Protein AF-A0A920SPT6-F1 (afdb_monomer)

Mean predicted aligned error: 10.29 Å

Structure (mmCIF, N/CA/C/O backbone):
data_AF-A0A920SPT6-F1
#
_entry.id   AF-A0A920SPT6-F1
#
loop_
_atom_site.group_PDB
_atom_site.id
_atom_site.type_symbol
_atom_site.label_atom_id
_atom_site.label_alt_id
_atom_site.label_comp_id
_atom_site.label_asym_id
_atom_site.label_entity_id
_atom_site.label_seq_id
_atom_site.pdbx_PDB_ins_code
_atom_site.Cartn_x
_atom_site.Cartn_y
_atom_site.Cartn_z
_atom_site.occupancy
_atom_site.B_iso_or_equiv
_atom_site.auth_seq_id
_atom_site.auth_comp_id
_atom_site.auth_asym_id
_atom_site.auth_atom_id
_atom_site.pdbx_PDB_model_num
ATOM 1 N N . MET A 1 1 ? 16.582 21.299 -23.187 1.00 30.20 1 MET A N 1
ATOM 2 C CA . MET A 1 1 ? 15.966 20.535 -24.292 1.00 30.20 1 MET A CA 1
ATOM 3 C C . MET A 1 1 ? 15.247 19.310 -23.716 1.00 30.20 1 MET A C 1
ATOM 5 O O . MET A 1 1 ? 15.747 18.209 -23.815 1.00 30.20 1 MET A O 1
ATOM 9 N N . VAL A 1 2 ? 14.111 19.518 -23.039 1.00 31.28 2 VAL A N 1
ATOM 10 C CA . VAL A 1 2 ? 13.090 18.508 -22.687 1.00 31.28 2 VAL A CA 1
ATOM 11 C C . VAL A 1 2 ? 11.796 19.313 -22.675 1.00 31.28 2 VAL A C 1
ATOM 13 O O . VAL A 1 2 ? 11.526 20.067 -21.745 1.00 31.28 2 VAL A O 1
ATOM 16 N N . ARG A 1 3 ? 11.047 19.288 -23.771 1.00 34.62 3 ARG A N 1
ATOM 17 C CA . ARG A 1 3 ? 9.643 19.686 -23.749 1.00 34.62 3 ARG A CA 1
ATOM 18 C C . ARG A 1 3 ? 8.862 18.619 -24.498 1.00 34.62 3 ARG A C 1
ATOM 20 O O . ARG A 1 3 ? 9.219 18.274 -25.615 1.00 34.62 3 ARG A O 1
ATOM 27 N N . SER A 1 4 ? 7.765 18.218 -23.863 1.00 43.84 4 SER A N 1
ATOM 28 C CA . SER A 1 4 ? 6.588 17.581 -24.452 1.00 43.84 4 SER A CA 1
ATOM 29 C C . SER A 1 4 ? 6.610 16.063 -24.689 1.00 43.84 4 SER A C 1
ATOM 31 O O . SER A 1 4 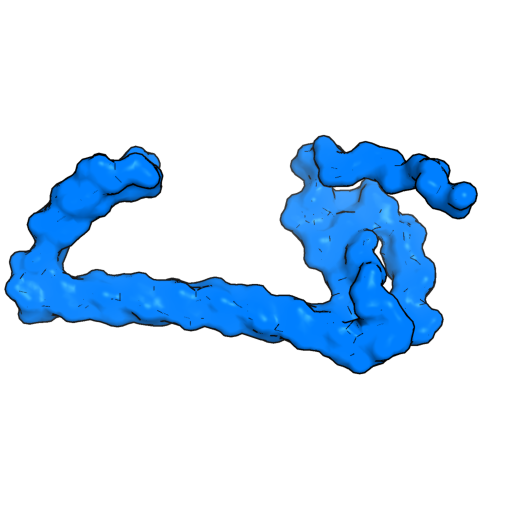? 7.089 15.573 -25.702 1.00 43.84 4 SER A O 1
ATOM 33 N N . SER A 1 5 ? 5.957 15.346 -23.774 1.00 39.41 5 SER A N 1
ATOM 34 C CA . SER A 1 5 ? 5.036 14.240 -24.080 1.00 39.41 5 SER A CA 1
ATOM 35 C C . SER A 1 5 ? 3.986 14.217 -22.954 1.00 39.41 5 SER A C 1
ATOM 37 O O . SER A 1 5 ? 4.214 13.755 -21.836 1.00 39.41 5 SER A O 1
ATOM 39 N N . ALA A 1 6 ? 3.029 15.133 -23.070 1.00 40.47 6 ALA A N 1
ATOM 40 C CA . ALA A 1 6 ? 1.712 14.852 -23.636 1.00 40.47 6 ALA A CA 1
ATOM 41 C C . ALA A 1 6 ? 0.785 14.284 -22.549 1.00 40.47 6 ALA A C 1
ATOM 43 O O . ALA A 1 6 ? 0.951 13.164 -22.088 1.00 40.47 6 ALA A O 1
ATOM 44 N N . ASP A 1 7 ? -0.130 15.147 -22.107 1.00 42.25 7 ASP A N 1
ATOM 45 C CA . ASP A 1 7 ? -1.463 14.773 -21.633 1.00 42.25 7 ASP A CA 1
ATOM 46 C C . ASP A 1 7 ? -1.560 13.731 -20.503 1.00 42.25 7 ASP A C 1
ATOM 48 O O . ASP A 1 7 ? -2.093 12.648 -20.668 1.00 42.25 7 ASP A O 1
ATOM 52 N N . ARG A 1 8 ? -1.062 14.048 -19.303 1.00 47.53 8 ARG A N 1
ATOM 53 C CA . ARG A 1 8 ? -1.047 13.097 -18.168 1.00 47.53 8 ARG A CA 1
ATOM 54 C C . ARG A 1 8 ? -2.341 13.096 -17.328 1.00 47.53 8 ARG A C 1
ATOM 56 O O . ARG A 1 8 ? -2.286 12.892 -16.113 1.00 47.53 8 ARG A O 1
ATOM 63 N N . ARG A 1 9 ? -3.476 13.425 -17.957 1.00 44.97 9 ARG A N 1
ATOM 64 C CA . ARG A 1 9 ? -4.838 13.447 -17.382 1.00 44.97 9 ARG A CA 1
ATOM 65 C C . ARG A 1 9 ? -5.865 12.903 -18.383 1.00 44.97 9 ARG A C 1
ATOM 67 O O . ARG A 1 9 ? -6.979 13.406 -18.478 1.00 44.97 9 ARG A O 1
ATOM 74 N N . ASP A 1 10 ? -5.505 11.861 -19.109 1.00 45.34 10 ASP A N 1
ATOM 75 C CA . ASP A 1 10 ? -6.459 11.004 -19.791 1.00 45.34 10 ASP A CA 1
ATOM 76 C C . ASP A 1 10 ? -7.291 10.234 -18.735 1.00 45.34 10 ASP A C 1
ATOM 78 O O . ASP A 1 10 ? -6.734 9.515 -17.899 1.00 45.34 10 ASP A O 1
ATOM 82 N N . PRO A 1 11 ? -8.634 10.359 -18.723 1.00 51.34 11 PRO A N 1
ATOM 83 C CA . PRO A 1 11 ? -9.501 9.776 -17.689 1.00 51.34 11 PRO A CA 1
ATOM 84 C C . PRO A 1 11 ? -9.535 8.233 -17.684 1.00 51.34 11 PRO A C 1
ATOM 86 O O . PRO A 1 11 ? -10.191 7.632 -16.834 1.00 51.34 11 PRO A O 1
ATOM 89 N N . VAL A 1 12 ? -8.826 7.579 -18.612 1.00 52.41 12 VAL A N 1
ATOM 90 C CA . VAL A 1 12 ? -8.800 6.119 -18.795 1.00 52.41 12 VAL A CA 1
ATOM 91 C C . VAL A 1 12 ? -7.608 5.448 -18.094 1.00 52.41 12 VAL A C 1
ATOM 93 O O . VAL A 1 12 ? -7.715 4.280 -17.710 1.00 52.41 12 VAL A O 1
ATOM 96 N N . CYS A 1 13 ? -6.494 6.147 -17.838 1.00 52.59 13 CYS A N 1
ATOM 97 C CA . CYS A 1 13 ? -5.313 5.551 -17.196 1.00 52.59 13 CYS A CA 1
ATOM 98 C C . CYS A 1 13 ? -5.455 5.441 -15.667 1.00 52.59 13 CYS A C 1
ATOM 100 O O . CYS A 1 13 ? -4.750 6.078 -14.886 1.00 52.59 13 CYS A O 1
ATOM 102 N N . ARG A 1 14 ? -6.361 4.567 -15.212 1.00 59.66 14 ARG A N 1
ATOM 103 C CA . ARG A 1 14 ? -6.636 4.331 -13.782 1.00 59.66 14 ARG A CA 1
ATOM 104 C C . ARG A 1 14 ? -5.505 3.594 -13.050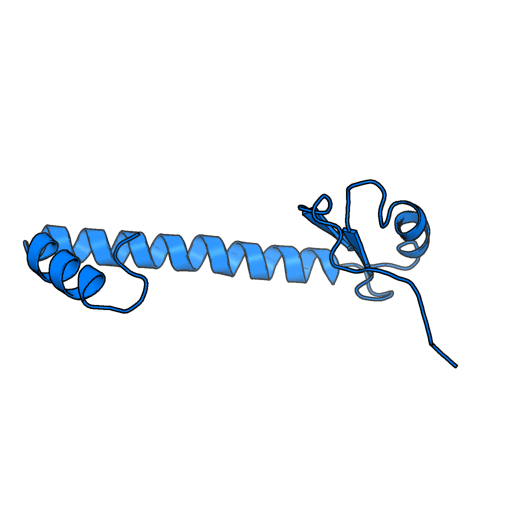 1.00 59.66 14 ARG A C 1
ATOM 106 O O . ARG A 1 14 ? -5.468 3.600 -11.823 1.00 59.66 14 ARG A O 1
ATOM 113 N N . ARG A 1 15 ? -4.596 2.924 -13.771 1.00 70.81 15 ARG A N 1
ATOM 114 C CA . ARG A 1 15 ? -3.524 2.104 -13.180 1.00 70.81 15 ARG A CA 1
ATOM 115 C C . ARG A 1 15 ? -2.141 2.587 -13.600 1.00 70.81 15 ARG A C 1
ATOM 117 O O . ARG A 1 15 ? -1.803 2.569 -14.780 1.00 70.81 15 ARG A O 1
ATOM 124 N N . ALA A 1 16 ? -1.340 2.965 -12.604 1.00 80.56 16 ALA A N 1
ATOM 125 C CA . ALA A 1 16 ? 0.066 3.304 -12.777 1.00 80.56 16 ALA A CA 1
ATOM 126 C C . ALA A 1 16 ? 0.950 2.059 -12.610 1.00 80.56 16 ALA A C 1
ATOM 128 O O . ALA A 1 16 ? 0.870 1.356 -11.602 1.00 80.56 16 ALA A O 1
ATOM 129 N N . PHE A 1 17 ? 1.817 1.814 -13.586 1.00 84.25 17 PHE A N 1
ATOM 130 C CA . PHE A 1 17 ? 2.824 0.765 -13.584 1.00 84.25 17 PHE A CA 1
ATOM 131 C C . PHE A 1 17 ? 4.201 1.386 -13.378 1.00 84.25 17 PHE A C 1
ATOM 133 O O . PHE A 1 17 ? 4.691 2.138 -14.217 1.00 84.25 17 PHE A O 1
ATOM 140 N N . TYR A 1 18 ? 4.832 1.079 -12.251 1.00 86.88 18 TYR A N 1
ATOM 141 C CA . TYR A 1 18 ? 6.187 1.536 -11.965 1.00 86.88 18 TYR A CA 1
ATOM 142 C C . TYR A 1 18 ? 7.188 0.504 -12.478 1.00 86.88 18 TYR A C 1
ATOM 144 O O . TYR A 1 18 ? 7.080 -0.677 -12.149 1.00 86.88 18 TYR A O 1
ATOM 152 N N . VAL A 1 19 ? 8.166 0.944 -13.265 1.00 86.38 19 VAL A N 1
ATOM 153 C CA . VAL A 1 19 ? 9.213 0.087 -13.840 1.00 86.38 19 VAL A CA 1
ATOM 154 C C . VAL A 1 19 ? 10.594 0.615 -13.459 1.00 86.38 19 VAL A C 1
ATOM 156 O O . VAL A 1 19 ? 10.797 1.821 -13.323 1.00 86.38 19 VAL A O 1
ATOM 159 N N . SER A 1 20 ? 11.547 -0.285 -13.231 1.00 85.75 20 SER A N 1
ATOM 160 C CA . SER A 1 20 ? 12.930 0.053 -12.872 1.00 85.75 20 SER A CA 1
ATOM 161 C C . SER A 1 20 ? 13.883 -1.012 -13.401 1.00 85.75 20 SER A C 1
ATOM 163 O O . SER A 1 20 ? 13.524 -2.189 -13.354 1.00 85.75 20 SER A O 1
ATOM 165 N N . GLY A 1 21 ? 15.079 -0.621 -13.832 1.00 84.75 21 GLY A N 1
ATOM 166 C CA . GLY A 1 21 ? 16.079 -1.529 -14.406 1.00 84.75 21 GLY A CA 1
ATOM 167 C C . GLY A 1 21 ? 16.515 -1.117 -15.814 1.00 84.75 21 GLY A C 1
ATOM 168 O O . GLY A 1 21 ? 15.820 -0.353 -16.476 1.00 84.75 21 GLY A O 1
ATOM 169 N N . ILE A 1 22 ? 17.616 -1.698 -16.294 1.00 79.50 22 ILE A N 1
ATOM 170 C CA . ILE A 1 22 ? 18.223 -1.411 -17.612 1.00 79.50 22 ILE A CA 1
ATOM 171 C C . ILE A 1 22 ? 17.299 -1.668 -18.815 1.00 79.50 22 ILE A C 1
ATOM 173 O O . ILE A 1 22 ? 17.483 -1.120 -19.898 1.00 79.50 22 ILE A O 1
ATOM 177 N N . HIS A 1 23 ? 16.273 -2.502 -18.631 1.00 79.94 23 HIS A N 1
ATOM 178 C CA . HIS A 1 23 ? 15.279 -2.825 -19.656 1.00 79.94 23 HIS A CA 1
ATOM 179 C C . HIS A 1 23 ? 13.956 -2.065 -19.467 1.00 79.94 23 HIS A C 1
ATOM 181 O O . HIS A 1 23 ? 12.984 -2.342 -20.168 1.00 79.94 23 HIS A O 1
ATOM 187 N N . ALA A 1 24 ? 13.887 -1.094 -18.545 1.00 77.94 24 ALA A N 1
ATOM 188 C CA . ALA A 1 24 ? 12.671 -0.319 -18.280 1.00 77.94 24 ALA A CA 1
ATOM 189 C C . ALA A 1 24 ? 12.175 0.454 -19.516 1.00 77.94 24 ALA A C 1
ATOM 191 O O . ALA A 1 24 ? 10.974 0.676 -19.662 1.00 77.94 24 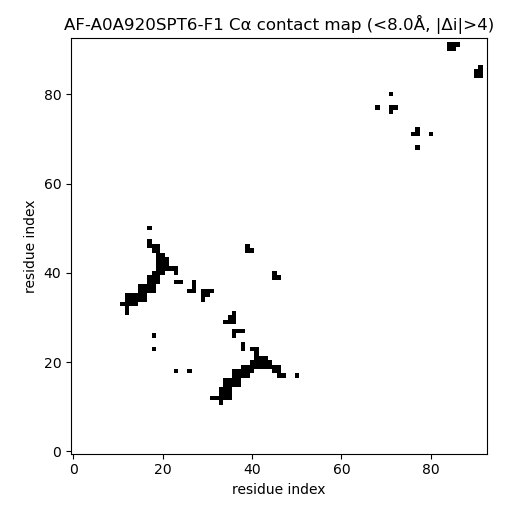ALA A O 1
ATOM 192 N N . GLN A 1 25 ? 13.082 0.792 -20.437 1.00 77.44 25 GLN A N 1
ATOM 193 C CA . GLN A 1 25 ? 12.771 1.475 -21.695 1.00 77.44 25 GLN A CA 1
ATOM 194 C C . GLN A 1 25 ? 11.844 0.659 -22.613 1.00 77.44 25 GLN A C 1
ATOM 196 O O . GLN A 1 25 ? 11.030 1.233 -23.332 1.00 77.44 25 GLN A O 1
ATOM 201 N N . ALA A 1 26 ? 11.894 -0.678 -22.550 1.00 82.38 26 ALA A N 1
ATOM 202 C CA . ALA A 1 26 ? 11.044 -1.550 -23.364 1.00 82.38 26 ALA A CA 1
ATOM 203 C C . ALA A 1 26 ? 9.552 -1.485 -22.978 1.00 82.38 26 ALA A C 1
ATOM 205 O O . ALA A 1 26 ? 8.695 -1.864 -23.771 1.00 82.38 26 ALA A O 1
ATOM 206 N N . MET A 1 27 ? 9.233 -0.996 -21.772 1.00 80.19 27 MET A N 1
ATOM 207 C CA . MET A 1 27 ? 7.862 -0.868 -21.258 1.00 80.19 27 MET A CA 1
ATOM 208 C C . MET A 1 27 ? 7.218 0.494 -21.565 1.00 80.19 27 MET A C 1
ATOM 210 O O . MET A 1 27 ? 5.998 0.610 -21.506 1.00 80.19 27 MET A O 1
ATOM 214 N N . LEU A 1 28 ? 7.996 1.523 -21.916 1.00 79.44 28 LEU A N 1
ATOM 215 C CA . LEU A 1 28 ? 7.477 2.864 -22.230 1.00 79.44 28 LEU A CA 1
ATOM 216 C C . LEU A 1 28 ? 6.526 2.926 -23.440 1.00 79.44 28 LEU A C 1
ATOM 218 O O . LEU A 1 28 ? 5.587 3.713 -23.381 1.00 79.44 28 LEU A O 1
ATOM 222 N N . PRO A 1 29 ? 6.668 2.108 -24.504 1.00 83.50 29 PRO A N 1
ATOM 223 C CA . PRO A 1 29 ? 5.712 2.096 -25.620 1.00 83.50 29 PRO A CA 1
ATOM 224 C C . PRO A 1 29 ? 4.287 1.636 -25.254 1.00 83.50 29 PRO A C 1
ATOM 226 O O . PRO A 1 29 ? 3.395 1.643 -26.109 1.00 83.50 29 PRO A O 1
ATOM 229 N N . LEU A 1 30 ? 4.080 1.164 -24.019 1.00 80.12 30 LEU A N 1
ATOM 230 C CA . LEU A 1 30 ? 2.772 0.804 -23.469 1.00 80.12 30 LEU A CA 1
ATOM 231 C C . LEU A 1 30 ? 2.118 1.965 -22.702 1.00 80.12 30 LEU A C 1
ATOM 233 O O . LEU A 1 30 ? 0.934 1.869 -22.378 1.00 80.12 30 LEU A O 1
ATOM 237 N N . ASP A 1 31 ? 2.859 3.047 -22.436 1.00 79.69 31 ASP A N 1
ATOM 238 C CA . ASP A 1 31 ? 2.330 4.260 -21.810 1.00 79.69 31 ASP A CA 1
ATOM 239 C C . ASP A 1 31 ? 1.234 4.870 -22.700 1.00 79.69 31 ASP A C 1
ATOM 241 O O . ASP A 1 31 ? 1.416 5.029 -23.908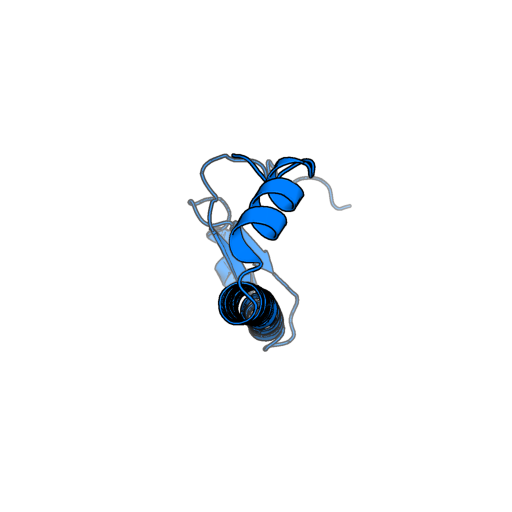 1.00 79.69 31 ASP A O 1
ATOM 245 N N . GLY A 1 32 ? 0.065 5.150 -22.121 1.00 74.50 32 GLY A N 1
ATOM 246 C CA . GLY A 1 32 ? -1.088 5.705 -22.845 1.00 74.50 32 GLY A CA 1
ATOM 247 C C . GLY A 1 32 ? -1.982 4.675 -23.552 1.00 74.50 32 GLY A C 1
ATOM 248 O O . GLY A 1 32 ? -2.990 5.048 -24.146 1.00 74.50 32 GLY A O 1
ATOM 249 N N . LYS A 1 33 ? -1.694 3.368 -23.451 1.00 80.38 33 LYS A N 1
ATOM 250 C CA . LYS A 1 33 ? -2.572 2.286 -23.962 1.00 80.38 33 LYS A CA 1
ATOM 251 C C . LYS A 1 33 ? -3.540 1.748 -22.896 1.00 80.38 33 LYS A C 1
ATOM 253 O O . LYS A 1 33 ? -3.818 0.552 -22.844 1.00 80.38 33 LYS A O 1
ATOM 258 N N . GLY A 1 34 ? -4.018 2.621 -22.007 1.00 78.50 34 GLY A N 1
ATOM 259 C CA . GLY A 1 34 ? -4.852 2.266 -20.846 1.00 78.50 34 GLY A CA 1
ATOM 260 C C . GLY A 1 34 ? -4.069 1.898 -19.577 1.00 78.50 34 GLY A C 1
ATOM 261 O O . GLY A 1 34 ? -4.663 1.545 -18.556 1.00 78.50 34 GLY A O 1
ATOM 262 N N . ILE A 1 35 ? -2.738 1.992 -19.622 1.00 79.44 35 ILE A N 1
ATOM 263 C CA . ILE A 1 35 ? -1.839 1.862 -18.473 1.00 79.44 35 ILE A CA 1
ATOM 264 C C . ILE A 1 35 ? -0.864 3.040 -18.519 1.00 79.44 35 ILE A C 1
ATOM 266 O O . ILE A 1 35 ? -0.306 3.336 -19.574 1.00 79.44 35 ILE A O 1
ATOM 270 N N . ALA A 1 36 ? -0.644 3.687 -17.375 1.00 83.25 36 ALA A N 1
ATOM 271 C CA . ALA A 1 36 ? 0.360 4.737 -17.247 1.00 83.25 36 ALA A CA 1
ATOM 272 C C . ALA A 1 36 ? 1.683 4.125 -16.775 1.00 83.25 36 ALA A C 1
ATOM 274 O O . ALA A 1 36 ? 1.758 3.633 -15.647 1.00 83.25 36 ALA A O 1
ATOM 275 N N . VAL A 1 37 ? 2.732 4.154 -17.593 1.00 84.50 37 VAL A N 1
ATOM 276 C CA . VAL A 1 37 ? 4.040 3.567 -17.266 1.00 84.50 37 VAL A CA 1
ATOM 277 C C . VAL A 1 37 ? 4.986 4.652 -16.751 1.00 84.50 37 VAL A C 1
ATOM 279 O O . VAL A 1 37 ? 5.253 5.649 -17.413 1.00 84.50 37 VAL A O 1
ATOM 282 N N . LYS A 1 38 ? 5.521 4.463 -15.541 1.00 84.44 38 LYS A N 1
ATOM 283 C CA . LYS A 1 38 ? 6.445 5.393 -14.878 1.00 84.44 38 LYS A CA 1
ATOM 284 C C . LYS A 1 38 ? 7.785 4.713 -14.612 1.00 84.44 38 LYS A C 1
ATOM 286 O O . LYS A 1 38 ? 7.879 3.824 -13.764 1.00 84.44 38 LYS A O 1
ATOM 291 N N . SER A 1 39 ? 8.836 5.157 -15.295 1.00 84.31 39 SER A N 1
ATOM 292 C CA . SER A 1 39 ? 10.203 4.690 -15.048 1.00 84.31 39 SER A CA 1
ATOM 293 C C . SER A 1 39 ? 10.809 5.365 -13.813 1.00 84.31 39 SER A C 1
ATOM 295 O O . SER A 1 39 ? 10.883 6.591 -13.747 1.00 84.31 39 SER A O 1
ATOM 297 N N . LEU A 1 40 ? 11.290 4.572 -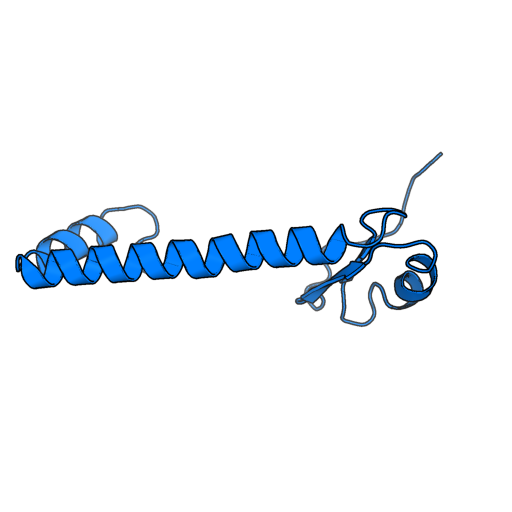12.855 1.00 84.00 40 LEU A N 1
ATOM 298 C CA . LEU A 1 40 ? 11.955 5.029 -11.625 1.00 84.00 40 LEU A CA 1
ATOM 299 C C . LEU A 1 40 ? 13.486 4.878 -11.692 1.00 84.00 40 LEU A C 1
ATOM 301 O O . LEU A 1 40 ? 14.149 4.765 -10.663 1.00 84.00 40 LEU A O 1
ATOM 305 N N . GLY A 1 41 ? 14.045 4.892 -12.902 1.00 83.19 41 GLY A N 1
ATOM 306 C CA . GLY A 1 41 ? 15.481 4.808 -13.171 1.00 83.19 41 GLY A CA 1
ATOM 307 C C . GLY A 1 41 ? 16.019 3.387 -13.368 1.00 83.19 41 GLY A C 1
ATOM 308 O O . GLY A 1 41 ? 15.283 2.399 -13.346 1.00 83.19 41 GLY A O 1
ATOM 309 N N . GLU A 1 42 ? 17.337 3.312 -13.546 1.00 79.25 42 GLU A N 1
ATOM 310 C CA . GLU A 1 42 ? 18.056 2.121 -14.027 1.00 79.25 42 GLU A CA 1
ATOM 311 C C . GLU A 1 42 ? 18.349 1.075 -12.935 1.00 79.25 42 GLU A C 1
ATOM 313 O O . GLU A 1 42 ? 18.709 -0.059 -13.236 1.00 79.25 42 GLU A O 1
ATOM 318 N N . THR A 1 43 ? 18.186 1.422 -11.654 1.00 84.88 43 THR A N 1
ATOM 319 C CA . THR A 1 43 ? 18.440 0.495 -10.540 1.00 84.88 43 THR A CA 1
ATOM 320 C C . THR A 1 43 ? 17.258 -0.448 -10.334 1.00 84.88 43 THR A C 1
ATOM 322 O O . THR A 1 43 ? 16.168 -0.025 -9.934 1.00 84.88 43 THR A O 1
ATOM 325 N N . THR A 1 44 ? 17.485 -1.742 -10.551 1.00 82.50 44 THR A N 1
ATOM 326 C CA . THR A 1 44 ? 16.511 -2.797 -10.253 1.00 82.50 44 THR A CA 1
ATOM 327 C C . THR A 1 44 ? 16.098 -2.754 -8.780 1.00 82.50 44 THR A C 1
ATOM 329 O O . THR A 1 44 ? 16.930 -2.589 -7.893 1.00 82.50 44 THR A O 1
ATOM 332 N N . GLY A 1 45 ? 14.799 -2.894 -8.511 1.00 83.44 45 GLY A N 1
ATOM 333 C CA . GLY A 1 45 ? 14.251 -2.930 -7.152 1.00 83.44 45 GLY A CA 1
ATOM 334 C C . GLY A 1 45 ? 13.611 -1.620 -6.680 1.00 83.44 45 GLY A C 1
ATOM 335 O O . GLY A 1 45 ? 12.829 -1.632 -5.729 1.00 83.44 45 GLY A O 1
ATOM 336 N N . ARG A 1 46 ? 13.839 -0.493 -7.369 1.00 85.81 46 ARG A N 1
ATOM 337 C CA . ARG A 1 46 ? 13.201 0.791 -7.013 1.00 85.81 46 ARG A CA 1
ATOM 338 C C . ARG A 1 46 ? 11.684 0.756 -7.187 1.00 85.81 46 ARG A C 1
ATOM 340 O O . ARG A 1 46 ? 10.955 1.236 -6.321 1.00 85.81 46 ARG A O 1
ATOM 347 N N . ALA A 1 47 ? 11.201 0.145 -8.268 1.00 86.81 47 ALA A N 1
ATOM 348 C CA . ALA A 1 47 ? 9.767 -0.003 -8.506 1.00 86.81 47 ALA A CA 1
ATOM 349 C C . ALA A 1 47 ? 9.084 -0.904 -7.469 1.00 86.81 47 ALA A C 1
ATOM 351 O O . ALA A 1 47 ? 8.028 -0.550 -6.942 1.00 86.81 47 ALA A O 1
ATOM 352 N N . SER A 1 48 ? 9.701 -2.036 -7.121 1.00 87.12 48 SER A N 1
ATOM 353 C CA . SER A 1 48 ? 9.187 -2.913 -6.064 1.00 87.12 48 SER A CA 1
ATOM 354 C C . SER A 1 48 ? 9.252 -2.259 -4.686 1.00 87.12 48 SER A C 1
ATOM 356 O O . SER A 1 48 ? 8.345 -2.473 -3.889 1.00 87.12 48 SER A O 1
ATOM 358 N N . GLY A 1 49 ? 10.264 -1.428 -4.421 1.00 89.94 49 GLY A N 1
ATOM 359 C CA . GLY A 1 49 ? 10.369 -0.646 -3.190 1.00 89.94 49 GLY A CA 1
ATOM 360 C C . GLY A 1 49 ? 9.187 0.306 -3.015 1.00 89.94 49 GLY A C 1
ATOM 361 O O . GLY A 1 49 ? 8.487 0.224 -2.011 1.00 89.94 49 GLY A O 1
ATOM 36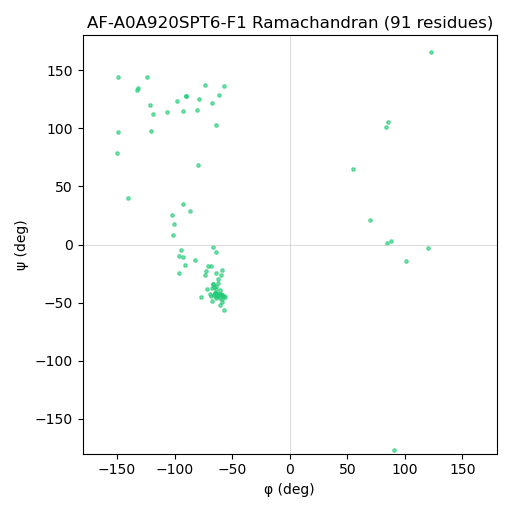2 N N . ILE A 1 50 ? 8.878 1.129 -4.026 1.00 88.94 50 ILE A N 1
ATOM 363 C CA . ILE A 1 50 ? 7.709 2.027 -3.968 1.00 88.94 50 ILE A CA 1
ATOM 364 C C . ILE A 1 50 ? 6.404 1.241 -3.823 1.00 88.94 50 ILE A C 1
ATOM 366 O O . ILE A 1 50 ? 5.557 1.604 -3.005 1.00 88.94 50 ILE A O 1
ATOM 370 N N . LYS A 1 51 ? 6.248 0.140 -4.568 1.00 89.12 51 LYS A N 1
ATOM 371 C CA . LYS A 1 51 ? 5.089 -0.749 -4.418 1.00 89.12 51 LYS A CA 1
ATOM 372 C C . LYS A 1 51 ? 4.960 -1.250 -2.976 1.00 89.12 51 LYS A C 1
ATOM 374 O O . LYS A 1 51 ? 3.856 -1.246 -2.437 1.00 89.12 51 LYS A O 1
ATOM 379 N N . MET A 1 52 ? 6.062 -1.677 -2.358 1.00 94.12 52 MET A N 1
ATOM 380 C CA . MET A 1 52 ? 6.065 -2.142 -0.973 1.00 94.12 52 MET A CA 1
ATOM 381 C C . MET A 1 52 ? 5.687 -1.010 -0.012 1.00 94.12 52 MET A C 1
ATOM 383 O O . MET A 1 52 ? 4.809 -1.216 0.818 1.00 94.12 52 MET A O 1
ATOM 387 N N . CYS A 1 53 ? 6.259 0.188 -0.156 1.00 91.50 53 CYS A N 1
ATOM 388 C CA . CYS A 1 53 ? 5.927 1.340 0.688 1.00 91.50 53 CYS A CA 1
ATOM 389 C C . CYS A 1 53 ? 4.441 1.712 0.604 1.00 91.50 53 CYS A C 1
ATOM 391 O O . CYS A 1 53 ? 3.803 1.930 1.630 1.00 91.50 53 CYS A O 1
ATOM 393 N N . TYR A 1 54 ? 3.860 1.731 -0.598 1.00 90.06 54 TYR A N 1
ATOM 394 C CA . TYR A 1 54 ? 2.434 2.024 -0.766 1.00 90.06 54 TYR A CA 1
ATOM 395 C C . TYR A 1 54 ? 1.540 0.923 -0.175 1.00 90.06 54 TYR A C 1
ATOM 397 O O . TYR A 1 54 ? 0.503 1.202 0.433 1.00 90.06 54 TYR A O 1
ATOM 405 N N . ALA A 1 55 ? 1.962 -0.338 -0.307 1.00 90.56 55 ALA A N 1
ATOM 406 C CA . ALA A 1 55 ? 1.276 -1.461 0.319 1.00 90.56 55 ALA A CA 1
ATOM 407 C C . ALA A 1 55 ? 1.345 -1.384 1.851 1.00 90.56 55 ALA A C 1
ATOM 409 O O . ALA A 1 55 ? 0.340 -1.638 2.509 1.00 90.56 55 ALA A O 1
ATOM 410 N N . ALA A 1 56 ? 2.500 -1.017 2.411 1.00 94.12 56 ALA A N 1
ATOM 411 C CA . ALA A 1 56 ? 2.683 -0.815 3.843 1.00 94.12 56 ALA A CA 1
ATOM 412 C C . ALA A 1 56 ? 1.804 0.327 4.358 1.00 94.12 56 ALA A C 1
ATOM 414 O O . ALA A 1 56 ? 1.129 0.148 5.365 1.00 94.12 56 ALA A O 1
ATOM 415 N N . LEU A 1 57 ? 1.742 1.449 3.631 1.00 93.25 57 LEU A N 1
ATOM 416 C CA . LEU A 1 57 ? 0.864 2.568 3.965 1.00 93.25 57 LEU A CA 1
ATOM 417 C C . LEU A 1 57 ? -0.593 2.110 4.042 1.00 93.25 57 LEU A C 1
ATOM 419 O O . LEU A 1 57 ? -1.210 2.244 5.086 1.00 93.25 57 LEU A O 1
ATOM 423 N N . THR A 1 58 ? -1.112 1.508 2.970 1.00 90.38 58 THR A N 1
ATOM 424 C CA . THR A 1 58 ? -2.531 1.124 2.897 1.00 90.38 58 THR A CA 1
ATOM 425 C C . THR A 1 58 ? -2.888 0.068 3.943 1.00 90.38 58 THR A C 1
ATOM 427 O O . THR A 1 58 ? -3.904 0.172 4.618 1.00 90.38 58 THR A O 1
ATOM 430 N N . LYS A 1 59 ? -2.046 -0.958 4.116 1.00 91.25 59 LYS A N 1
ATOM 431 C CA .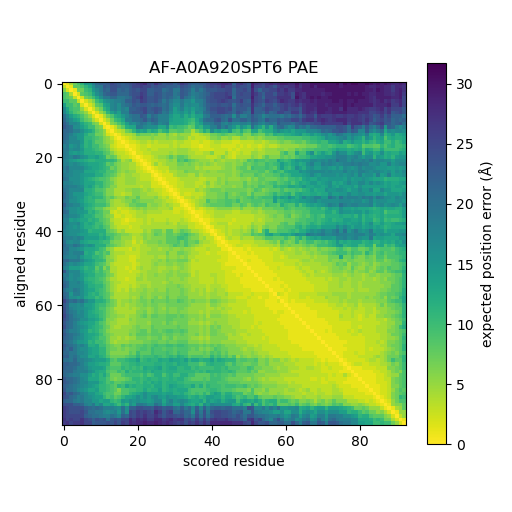 LYS A 1 59 ? -2.315 -2.027 5.089 1.00 91.25 59 LYS A CA 1
ATOM 432 C C . LYS A 1 59 ? -2.147 -1.544 6.529 1.00 91.25 59 LYS A C 1
ATOM 434 O O . LYS A 1 59 ? -2.928 -1.932 7.395 1.00 91.25 59 LYS A O 1
ATOM 439 N N . GLY A 1 60 ? -1.147 -0.703 6.784 1.00 93.25 60 GLY A N 1
ATOM 440 C CA . GLY A 1 60 ? -0.874 -0.142 8.103 1.00 93.25 60 GLY A CA 1
ATOM 441 C C . GLY A 1 60 ? -1.975 0.810 8.554 1.00 93.25 60 GLY A C 1
ATOM 442 O O . GLY A 1 60 ? -2.502 0.643 9.651 1.00 93.25 60 GLY A O 1
ATOM 443 N N . THR A 1 61 ? -2.388 1.751 7.700 1.00 94.31 61 THR A N 1
ATOM 444 C CA . THR A 1 61 ? -3.459 2.699 8.039 1.00 94.31 61 THR A CA 1
ATOM 445 C C . THR A 1 61 ? -4.787 1.992 8.256 1.00 94.31 61 THR A C 1
ATOM 447 O O . THR A 1 61 ? -5.439 2.263 9.259 1.00 94.31 61 THR A O 1
ATOM 450 N N . SER A 1 62 ? -5.159 1.034 7.401 1.00 93.00 62 SER A N 1
ATOM 451 C CA . SER A 1 62 ? -6.379 0.246 7.610 1.00 93.00 62 SER A CA 1
ATOM 452 C C . SER A 1 62 ? -6.342 -0.541 8.920 1.00 93.00 62 SER A C 1
ATOM 454 O O . SER A 1 62 ? -7.342 -0.589 9.628 1.00 93.00 62 SER A O 1
ATOM 456 N N . THR A 1 63 ? -5.192 -1.111 9.289 1.00 96.19 63 THR A N 1
ATOM 457 C CA . THR A 1 63 ? -5.047 -1.822 10.571 1.00 96.19 63 THR A CA 1
ATOM 458 C C . THR A 1 63 ? -5.246 -0.877 11.754 1.00 9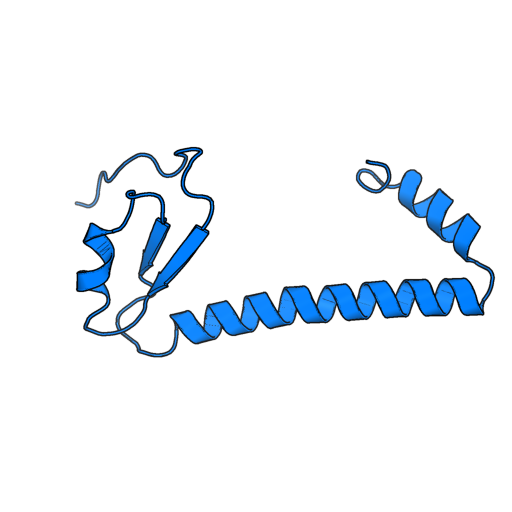6.19 63 THR A C 1
ATOM 460 O O . THR A 1 63 ? -5.973 -1.206 12.687 1.00 96.19 63 THR A O 1
ATOM 463 N N . LEU A 1 64 ? -4.644 0.314 11.704 1.00 94.81 64 LEU A N 1
ATOM 464 C CA . LEU A 1 64 ? -4.800 1.321 12.755 1.00 94.81 64 LEU A CA 1
ATOM 465 C C . LEU A 1 64 ? -6.246 1.816 12.864 1.00 94.81 64 LEU A C 1
ATOM 467 O O . LEU A 1 64 ? -6.757 1.944 13.971 1.00 94.81 64 LEU A O 1
ATOM 471 N N . GLN A 1 65 ? -6.917 2.043 11.734 1.00 93.12 65 GLN A N 1
ATOM 472 C CA . GLN A 1 65 ? -8.331 2.426 11.706 1.00 93.12 65 GLN A CA 1
ATOM 473 C C . GLN A 1 65 ? -9.214 1.355 12.354 1.00 93.12 65 GLN A C 1
ATOM 475 O O . GLN A 1 65 ? -10.042 1.675 13.202 1.00 93.12 65 GLN A O 1
ATOM 480 N N . VAL A 1 66 ? -9.006 0.080 12.014 1.00 94.38 66 VAL A N 1
ATOM 481 C CA . VAL A 1 66 ? -9.753 -1.035 12.617 1.00 94.38 66 VAL A CA 1
ATOM 482 C C . VAL A 1 66 ? -9.470 -1.148 14.113 1.00 94.38 66 VAL A C 1
ATOM 484 O O . VAL A 1 66 ? -10.402 -1.343 14.890 1.00 94.38 66 VAL A O 1
ATOM 487 N N . ALA A 1 67 ? -8.214 -0.989 14.538 1.00 95.81 67 ALA A N 1
ATOM 488 C CA . ALA A 1 67 ? -7.851 -1.028 15.952 1.00 95.81 67 ALA A CA 1
ATOM 489 C C . ALA A 1 67 ? -8.526 0.105 16.742 1.00 95.81 67 ALA A C 1
ATOM 491 O O . ALA A 1 67 ? -9.086 -0.146 17.805 1.00 95.81 67 ALA A O 1
ATOM 492 N N . LEU A 1 68 ? -8.535 1.325 16.199 1.00 93.94 68 LEU A N 1
ATOM 493 C CA . LEU A 1 68 ? -9.200 2.481 16.801 1.00 93.94 68 LEU A CA 1
ATOM 494 C C . LEU A 1 68 ? -10.700 2.231 16.985 1.00 93.94 68 LEU A C 1
ATOM 496 O O . LEU A 1 68 ? -11.212 2.412 18.086 1.00 93.94 68 LEU A O 1
ATOM 500 N N . LEU A 1 69 ? -11.385 1.765 15.936 1.00 93.19 69 LEU A N 1
ATOM 501 C CA . LEU A 1 69 ? -12.819 1.461 16.001 1.00 93.19 69 LEU A CA 1
ATOM 502 C C . LEU A 1 69 ? -13.115 0.314 16.977 1.00 93.19 69 LEU A C 1
ATOM 504 O O . LEU A 1 69 ? -14.080 0.381 17.728 1.00 93.19 69 LEU A O 1
ATOM 508 N N . THR A 1 70 ? -12.253 -0.706 17.020 1.00 95.44 70 THR A N 1
ATOM 509 C CA . THR A 1 70 ? -12.373 -1.818 17.980 1.00 95.44 70 THR A CA 1
ATOM 510 C C . THR A 1 70 ? -12.265 -1.330 19.425 1.00 95.44 70 THR A C 1
ATOM 512 O O . THR A 1 70 ? -13.029 -1.766 20.282 1.00 95.44 70 THR A O 1
ATOM 515 N N . VAL A 1 71 ? -11.328 -0.420 19.710 1.00 95.94 71 VAL A N 1
ATOM 516 C CA . VAL A 1 71 ? -11.169 0.151 21.054 1.00 95.94 71 VAL A CA 1
ATOM 517 C C . VAL A 1 71 ? -12.363 1.032 21.415 1.00 95.94 71 VAL A C 1
ATOM 519 O O . VAL A 1 71 ? -12.881 0.901 22.521 1.00 95.94 71 VAL A O 1
ATOM 522 N N . ALA A 1 72 ? -12.830 1.877 20.494 1.00 94.12 72 ALA A N 1
ATOM 523 C CA . ALA A 1 72 ? -14.005 2.718 20.715 1.00 94.12 72 ALA A CA 1
ATOM 524 C C . ALA A 1 72 ? -15.245 1.880 21.064 1.00 94.12 72 ALA A C 1
ATOM 526 O O . ALA A 1 72 ? -15.903 2.160 22.063 1.00 94.12 72 ALA A O 1
ATOM 527 N N . GLU A 1 73 ? -15.473 0.785 20.334 1.00 93.88 73 GLU A N 1
ATOM 528 C CA . GLU A 1 73 ? -16.552 -0.164 20.623 1.00 93.88 73 GLU A CA 1
ATOM 529 C C . GLU A 1 73 ? -16.374 -0.834 21.989 1.00 93.88 73 GLU A C 1
ATOM 531 O O . GLU A 1 73 ? -17.315 -0.909 22.772 1.00 93.88 73 GLU A O 1
ATOM 536 N N . SER A 1 74 ? -15.154 -1.263 22.329 1.00 95.62 74 SER A N 1
ATOM 537 C CA . SER A 1 74 ? -14.881 -1.896 23.628 1.00 95.62 74 SER A CA 1
ATOM 538 C C . SER A 1 74 ? -15.106 -0.968 24.828 1.00 95.62 74 SER A C 1
ATOM 540 O O . SER A 1 74 ? -15.355 -1.444 25.934 1.00 95.62 74 SER A O 1
ATOM 542 N N . LEU A 1 75 ? -15.019 0.346 24.609 1.00 95.38 75 LEU A N 1
ATOM 543 C CA . LEU A 1 75 ? -15.276 1.382 25.608 1.00 95.38 75 LEU A CA 1
ATOM 544 C C . LEU A 1 75 ? -16.721 1.905 25.560 1.00 95.38 75 LEU A C 1
ATOM 546 O O . LEU A 1 75 ? -17.084 2.717 26.407 1.00 95.38 75 LEU A O 1
ATOM 550 N N . GLY A 1 76 ? -17.535 1.456 24.597 1.00 93.94 76 GLY A N 1
ATOM 551 C CA . GLY A 1 76 ? -18.898 1.943 24.382 1.00 93.94 76 GLY A CA 1
ATOM 552 C C . GLY A 1 76 ? -18.980 3.375 23.843 1.00 93.94 76 GLY A C 1
ATOM 553 O O . GLY A 1 76 ? -20.014 4.002 24.007 1.00 93.94 76 GLY A O 1
ATOM 554 N N . LEU A 1 77 ? -17.909 3.888 23.224 1.00 94.12 77 LEU A N 1
ATOM 555 C CA . LEU A 1 77 ? -17.783 5.270 22.724 1.00 94.12 77 LEU A CA 1
ATOM 556 C C . LEU A 1 77 ? -18.016 5.389 21.208 1.00 94.12 77 LEU A C 1
ATOM 558 O O . LEU A 1 77 ? -17.547 6.324 20.554 1.00 94.12 77 LEU A O 1
ATOM 562 N N . SER A 1 78 ? -18.633 4.374 20.607 1.00 90.31 78 SER A N 1
ATOM 563 C CA . SER A 1 78 ? -18.780 4.278 19.155 1.00 90.31 78 SER A CA 1
ATOM 564 C C . SER A 1 78 ? -19.689 5.353 18.571 1.00 90.31 78 SER A C 1
ATOM 566 O O . SER A 1 78 ? -19.437 5.804 17.454 1.00 90.31 78 SER A O 1
ATOM 568 N N . ASP A 1 79 ? -20.723 5.768 19.301 1.00 89.81 79 ASP A N 1
ATOM 569 C CA . ASP A 1 79 ? -21.687 6.759 18.823 1.00 89.81 79 ASP A CA 1
ATOM 570 C C . ASP A 1 79 ? -21.104 8.174 18.909 1.00 89.81 79 ASP A C 1
ATOM 572 O O . ASP A 1 79 ? -21.114 8.898 17.913 1.00 89.81 79 ASP A O 1
ATOM 576 N N . GLU A 1 80 ? -20.458 8.524 20.023 1.00 91.12 80 GLU A N 1
ATOM 577 C CA . GLU A 1 80 ? -19.753 9.798 20.194 1.00 91.12 80 GLU A CA 1
ATOM 578 C C . GLU A 1 80 ? -18.637 9.953 19.155 1.00 91.12 80 GLU A C 1
ATOM 580 O O . GLU A 1 80 ? -18.490 11.001 18.529 1.00 91.12 80 GLU A O 1
ATOM 585 N N . LEU A 1 81 ? -17.872 8.885 18.901 1.00 88.88 81 LEU A N 1
ATOM 586 C CA . LEU A 1 81 ? -16.813 8.906 17.894 1.00 88.88 81 LEU A CA 1
ATOM 587 C C . LEU A 1 81 ? -17.362 9.115 16.471 1.00 88.88 81 LEU A C 1
ATOM 589 O O . LEU A 1 81 ? -16.721 9.771 15.646 1.00 88.88 81 LEU A O 1
ATOM 593 N N . ARG A 1 82 ? -18.538 8.561 16.157 1.00 88.31 82 ARG A N 1
ATOM 594 C CA . ARG A 1 82 ? -19.199 8.759 14.857 1.00 88.31 82 ARG A CA 1
ATOM 595 C C . ARG A 1 82 ? -19.705 10.182 14.687 1.00 88.31 82 ARG A C 1
ATOM 597 O O . ARG A 1 82 ? -19.538 10.743 13.604 1.00 88.31 82 ARG A O 1
ATOM 604 N N . GLU A 1 83 ? -20.303 10.754 15.728 1.00 91.00 83 GLU A N 1
ATOM 605 C CA . GLU A 1 83 ? -20.744 12.150 15.724 1.00 91.00 83 GLU A CA 1
ATOM 606 C C . GLU A 1 83 ? -19.559 13.089 15.475 1.00 91.00 83 GLU A C 1
ATOM 608 O O . GLU A 1 83 ? -19.615 13.923 14.569 1.00 91.00 83 GLU A O 1
ATOM 613 N N . GLU A 1 84 ? -18.443 12.871 16.174 1.00 89.06 84 GLU A N 1
ATOM 614 C CA . GLU A 1 84 ? -17.199 13.620 15.972 1.00 89.06 84 GLU A CA 1
ATOM 615 C C . GLU A 1 84 ? -16.659 13.492 14.538 1.00 89.06 84 GLU A C 1
ATOM 617 O O . GLU A 1 84 ? -16.283 14.491 13.919 1.00 89.06 84 GLU A O 1
ATOM 622 N N . PHE A 1 85 ? -16.667 12.293 13.943 1.00 87.44 85 PHE A N 1
ATOM 623 C CA . PHE A 1 85 ? -16.245 12.133 12.547 1.00 87.44 85 PHE A CA 1
ATOM 624 C C . PHE A 1 85 ? -17.170 12.843 11.555 1.00 87.44 85 PHE A C 1
ATOM 626 O O . PHE A 1 85 ? -16.672 13.414 10.586 1.00 87.44 85 PHE A O 1
ATOM 633 N N . CYS A 1 86 ? -18.483 12.880 11.783 1.00 85.12 86 CYS A N 1
ATOM 634 C CA . CYS A 1 86 ? -19.390 13.627 10.906 1.00 85.12 86 CYS A CA 1
ATOM 635 C C . CYS A 1 86 ? -19.274 15.149 11.062 1.00 85.12 86 CYS A C 1
ATOM 637 O O . CYS A 1 86 ? -19.577 15.874 10.113 1.00 85.12 86 CYS A O 1
ATOM 639 N N . LEU A 1 87 ? -18.779 15.638 12.201 1.00 86.00 87 LEU A N 1
ATOM 640 C CA . LEU A 1 87 ? -18.424 17.047 12.383 1.00 86.00 87 LEU A CA 1
ATOM 641 C C . LEU A 1 87 ? -17.133 17.427 11.635 1.00 86.00 87 LEU A C 1
ATOM 643 O O . LEU A 1 87 ? -16.967 18.587 11.247 1.00 86.00 87 LEU A O 1
ATOM 647 N N . GLN A 1 88 ? -16.221 16.478 11.390 1.00 79.50 88 GLN A N 1
ATOM 648 C CA . GLN A 1 88 ? -14.992 16.744 10.640 1.00 79.50 88 GLN A CA 1
ATOM 649 C C . GLN A 1 88 ? -15.254 16.917 9.129 1.00 79.50 88 GLN A C 1
ATOM 651 O O . GLN A 1 88 ? -15.972 16.119 8.516 1.00 79.50 88 GLN A O 1
ATOM 656 N N . PRO A 1 89 ? -14.614 17.905 8.467 1.00 56.00 89 PRO A N 1
ATOM 657 C CA . PRO A 1 89 ? -14.723 18.071 7.021 1.00 56.00 89 PRO A CA 1
ATOM 658 C C . PRO A 1 89 ? -14.130 16.851 6.294 1.00 56.00 89 PRO A C 1
ATOM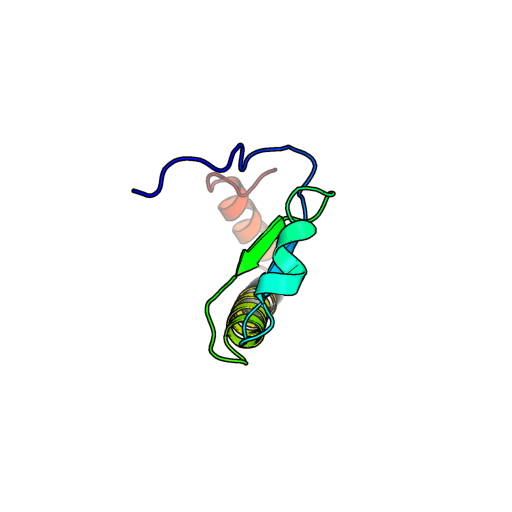 660 O O . PRO A 1 89 ? -12.912 16.708 6.186 1.00 56.00 89 PRO A O 1
ATOM 663 N N . GLY A 1 90 ? -15.013 15.974 5.801 1.00 66.25 90 GLY A N 1
ATOM 664 C CA . GLY A 1 90 ? -14.684 14.746 5.066 1.00 66.25 90 GLY A CA 1
ATOM 665 C C . GLY A 1 90 ? -15.172 13.429 5.692 1.00 66.25 90 GLY A C 1
ATOM 666 O O . GLY A 1 90 ? -14.955 12.388 5.076 1.00 66.25 90 GLY A O 1
ATOM 667 N N . GLY A 1 91 ? -15.804 13.439 6.874 1.00 55.84 91 GLY A N 1
ATOM 668 C CA . GLY A 1 91 ? -16.201 12.208 7.584 1.00 55.84 91 GLY A CA 1
ATOM 669 C C . GLY A 1 91 ? -17.643 11.730 7.373 1.00 55.84 91 GLY A C 1
ATOM 670 O O . GLY A 1 91 ? -17.962 10.599 7.725 1.00 55.84 91 GLY A O 1
ATOM 671 N N . CYS A 1 92 ? -18.489 12.537 6.737 1.00 52.00 92 CYS A N 1
ATOM 672 C CA . CYS A 1 92 ? -19.839 12.154 6.329 1.00 52.00 92 CYS A CA 1
ATOM 673 C C . CYS A 1 92 ? -19.922 12.299 4.792 1.00 52.00 92 CYS A C 1
ATOM 675 O O . CYS A 1 92 ? -20.069 13.409 4.274 1.00 52.00 92 CYS A O 1
ATOM 677 N N . ALA A 1 93 ? -19.749 11.188 4.067 1.00 43.47 93 ALA A N 1
ATOM 678 C CA . ALA A 1 93 ? -19.985 11.057 2.626 1.00 43.47 93 ALA A CA 1
ATOM 679 C C . ALA A 1 93 ? -20.784 9.782 2.347 1.00 43.47 93 ALA A C 1
ATOM 681 O O . ALA A 1 93 ? -20.463 8.750 2.980 1.00 43.47 93 ALA A O 1
#

Nearest PDB structures (foldseek):
  4ezb-assembly1_A-2  TM=7.878E-01  e=1.653E-02  Sinorhizobium meliloti 1021
  1i36-assembly1_A  TM=7.210E-01  e=3.726E-02  Methanothermobacter thermautotrophicus
  8jyt-assembly2_D-2  TM=7.356E-01  e=6.399E+00  synthetic construct
  4j1s-assembly1_A  TM=3.148E-01  e=4.561E+00  Bacillus subtilis subsp. subtilis str. 168

Solvent-accessible surface area (backbone atoms only — not comparable to full-atom values): 5568 Å² total; per-residue (Å²): 145,85,81,87,85,75,77,96,75,58,94,64,49,83,44,79,45,64,33,33,19,88,66,39,72,77,52,51,87,48,40,79,75,58,33,36,56,44,77,64,49,61,53,68,57,48,28,58,47,55,52,48,52,54,50,50,49,56,53,50,52,52,49,51,52,52,51,52,53,53,50,30,50,76,71,70,42,49,63,64,54,48,55,54,36,52,70,39,98,85,53,70,127

pLDDT: mean 78.98, std 17.67, range [30.2, 96.19]

Secondary structure (DSSP, 8-state):
-------TT-TT---EEEE-STTGGGGGGGBTTTBEEEE--SSTTHHHHHHHHHHHHHHHHHHHHHHHHHHHHHTT-HHHHHHHHHHSTTS--

Foldseek 3Di:
DDDDDDDPPDVQAPEEQEDEAPCLVVCVVCDPVSHHYHYPYHDPPPRVVVVVVVVCVVVVVVVVVVVVCVVCVVVVNNVVVLVVQVVDDPSPD

Sequence (93 aa):
MVRSSADRRDPVCRRAFYVSGIHAQAMLPLDGKGIAVKSLGETTGRASGIKMCYAALTKGTSTLQVALLTVAESLGLSDELREEFCLQPGGCA

Radius of gyration: 20.53 Å; Cα contacts (8 Å, |Δi|>4): 81; chains: 1; bounding box: 40×24×51 Å